Protein AF-A0A4U3AIU0-F1 (afdb_monomer_lite)

Foldseek 3Di:
DAQEDEEEAAAPDFDDPPDDDPCVVVCVVPVPVVDPDVLLVSLVVVLCVLQVVLVVCCVVPVRYFYEYAHELWADDCVRPVLTFVAQDPDHSCPGRSHNVLCCQVVVSGQEYEHAQADDAPPRHRHSVRSVVSVCVSNPPTNYHYDYHYDPD

Radius of gyration: 16.07 Å; chains: 1; bounding box: 43×38×41 Å

pLDDT: mean 96.98, std 2.8, range [85.5, 98.88]

Structure (mmCIF, N/CA/C/O backbone):
data_AF-A0A4U3AIU0-F1
#
_entry.id   AF-A0A4U3AIU0-F1
#
loop_
_atom_site.group_PDB
_atom_site.id
_atom_site.type_symbol
_atom_site.label_atom_id
_atom_site.label_alt_id
_atom_site.label_comp_id
_atom_site.label_asym_id
_atom_site.label_entity_id
_atom_site.label_seq_id
_atom_site.pdbx_PDB_ins_code
_atom_site.Cartn_x
_atom_site.Cartn_y
_atom_site.Cartn_z
_atom_site.occupancy
_atom_site.B_iso_or_equiv
_atom_site.auth_seq_id
_atom_site.auth_comp_id
_atom_site.auth_asym_id
_atom_site.auth_atom_id
_atom_site.pdbx_PDB_model_num
ATOM 1 N N . ASP A 1 1 ? -28.883 3.166 2.905 1.00 88.94 1 ASP A N 1
ATOM 2 C CA . ASP A 1 1 ? -27.781 2.612 3.709 1.00 88.94 1 ASP A CA 1
ATOM 3 C C . ASP A 1 1 ? -26.604 2.343 2.782 1.00 88.94 1 ASP A C 1
ATOM 5 O O . ASP A 1 1 ? -26.834 2.350 1.576 1.00 88.94 1 ASP A O 1
ATOM 9 N N . ILE A 1 2 ? -25.392 2.167 3.305 1.00 97.00 2 ILE A N 1
ATOM 10 C CA . ILE A 1 2 ? -24.231 1.752 2.503 1.00 97.00 2 ILE A CA 1
ATOM 11 C C . ILE A 1 2 ? -23.820 0.330 2.878 1.00 97.00 2 ILE A C 1
ATOM 13 O O . ILE A 1 2 ? -23.896 -0.045 4.045 1.00 97.00 2 ILE A O 1
ATOM 17 N N . ASP A 1 3 ? -23.345 -0.432 1.898 1.00 97.81 3 ASP A N 1
ATOM 18 C CA . ASP A 1 3 ? -22.836 -1.793 2.111 1.00 97.81 3 ASP A CA 1
ATOM 19 C C . ASP A 1 3 ? -21.312 -1.814 2.304 1.00 97.81 3 ASP A C 1
ATOM 21 O O . ASP A 1 3 ? -20.754 -2.725 2.923 1.00 97.81 3 ASP A O 1
ATOM 25 N N . ALA A 1 4 ? -20.623 -0.801 1.771 1.00 98.25 4 ALA A N 1
ATOM 26 C CA . ALA A 1 4 ? -19.179 -0.669 1.860 1.00 98.25 4 ALA A CA 1
ATOM 27 C C . ALA A 1 4 ? -18.716 0.790 1.767 1.00 98.25 4 ALA A C 1
ATOM 29 O O . ALA A 1 4 ? -19.346 1.615 1.104 1.00 98.25 4 ALA A O 1
ATOM 30 N N . LEU A 1 5 ? -17.571 1.071 2.384 1.00 98.50 5 LEU A N 1
ATOM 31 C CA . LEU A 1 5 ? -16.742 2.241 2.129 1.00 98.50 5 LEU A CA 1
ATOM 32 C C . LEU A 1 5 ? -15.585 1.839 1.203 1.00 98.50 5 LEU A C 1
ATOM 34 O O . LEU A 1 5 ? -15.013 0.751 1.334 1.00 98.50 5 LEU A O 1
ATOM 38 N N . HIS A 1 6 ? -15.259 2.716 0.257 1.00 98.75 6 HIS A N 1
ATOM 39 C CA . HIS A 1 6 ? -14.206 2.515 -0.732 1.00 98.75 6 HIS A CA 1
ATOM 40 C C . HIS A 1 6 ? -13.250 3.708 -0.745 1.00 98.75 6 HIS A C 1
ATOM 42 O O . HIS A 1 6 ? -13.706 4.852 -0.719 1.00 98.75 6 HIS A O 1
ATOM 48 N N . MET A 1 7 ? -11.949 3.440 -0.816 1.00 98.44 7 MET A N 1
ATOM 49 C CA . MET A 1 7 ? -10.917 4.437 -1.116 1.00 98.44 7 MET A CA 1
ATOM 50 C C . MET A 1 7 ? -10.119 4.005 -2.342 1.00 98.44 7 MET A C 1
ATOM 52 O O . MET A 1 7 ? -9.898 2.814 -2.538 1.00 98.44 7 MET A O 1
ATOM 56 N N . ASP A 1 8 ? -9.682 4.972 -3.138 1.00 97.00 8 ASP A N 1
ATOM 57 C CA . ASP A 1 8 ? -8.863 4.721 -4.326 1.00 97.00 8 ASP A CA 1
ATOM 58 C C . ASP A 1 8 ? -7.354 4.793 -3.996 1.00 97.00 8 ASP A C 1
ATOM 60 O O . ASP A 1 8 ? -6.960 4.639 -2.836 1.00 97.00 8 ASP A O 1
ATOM 64 N N . ASP A 1 9 ? -6.500 5.034 -4.990 1.00 94.38 9 ASP A N 1
ATOM 65 C CA . ASP A 1 9 ? -5.039 4.916 -4.901 1.00 94.38 9 ASP A CA 1
ATOM 66 C C . ASP A 1 9 ? -4.303 6.158 -4.361 1.00 94.38 9 ASP A C 1
ATOM 68 O O . ASP A 1 9 ? -3.074 6.156 -4.246 1.00 94.38 9 ASP A O 1
ATOM 72 N N . TYR A 1 10 ? -5.020 7.221 -3.995 1.00 95.12 10 TYR A N 1
ATOM 73 C CA . TYR A 1 10 ? -4.411 8.472 -3.538 1.00 95.12 10 TYR A CA 1
ATOM 74 C C . TYR A 1 10 ? -4.074 8.457 -2.041 1.00 95.12 10 TYR A C 1
ATOM 76 O O . TYR A 1 10 ? -4.955 8.550 -1.186 1.00 95.12 10 TYR A O 1
ATOM 84 N N . PHE A 1 11 ? -2.773 8.430 -1.737 1.00 96.25 11 PHE A N 1
ATOM 85 C CA . PHE A 1 11 ? -2.223 8.557 -0.383 1.00 96.25 11 PHE A CA 1
ATOM 86 C C . PHE A 1 11 ? -1.321 9.792 -0.300 1.00 96.25 11 PHE A C 1
ATOM 88 O O . PHE A 1 11 ? -1.813 10.920 -0.261 1.00 96.25 11 PHE A O 1
ATOM 95 N N . TYR A 1 12 ? -0.000 9.612 -0.333 1.00 95.62 12 TYR A N 1
ATOM 96 C CA . TYR A 1 12 ? 0.908 10.725 -0.592 1.00 95.62 12 TYR A CA 1
ATOM 97 C C . TYR A 1 12 ? 0.921 11.081 -2.087 1.00 95.62 12 TYR A C 1
ATOM 99 O O . TYR A 1 12 ? 0.661 10.214 -2.924 1.00 95.62 12 TYR A O 1
ATOM 107 N N . PRO A 1 13 ? 1.236 12.339 -2.450 1.00 91.19 13 PRO A N 1
ATOM 108 C CA . PRO A 1 13 ? 1.331 12.743 -3.848 1.00 91.19 13 PRO A CA 1
ATOM 109 C C . PRO A 1 13 ? 2.378 11.938 -4.622 1.00 91.19 13 PRO A C 1
ATOM 111 O O . PRO A 1 13 ? 3.416 11.564 -4.072 1.00 91.19 13 PRO A O 1
ATOM 114 N N . TYR A 1 14 ? 2.143 11.748 -5.923 1.00 87.19 14 TYR A N 1
ATOM 115 C CA . TYR A 1 14 ? 3.146 11.184 -6.823 1.00 87.19 14 TYR A CA 1
ATOM 116 C C . TYR A 1 14 ? 4.450 11.986 -6.739 1.00 87.19 14 TYR A C 1
ATOM 118 O O . TYR A 1 14 ? 4.439 13.220 -6.746 1.00 87.19 14 TYR A O 1
ATOM 126 N N . LYS A 1 15 ? 5.583 11.282 -6.659 1.00 85.50 15 LYS A N 1
ATOM 127 C CA . LYS A 1 15 ? 6.896 11.921 -6.549 1.00 85.50 15 LYS A CA 1
ATOM 128 C C . LYS A 1 15 ? 7.184 12.736 -7.811 1.00 85.50 15 LYS A C 1
ATOM 130 O O . LYS A 1 15 ? 7.207 12.200 -8.917 1.00 85.50 15 LYS A O 1
ATOM 135 N N . VAL A 1 16 ? 7.466 14.023 -7.630 1.00 86.94 16 VAL A N 1
ATOM 136 C CA . VAL A 1 16 ? 7.991 14.900 -8.681 1.00 86.94 16 VAL A CA 1
ATOM 137 C C . VAL A 1 16 ? 9.507 14.968 -8.524 1.00 86.94 16 VAL A C 1
ATOM 139 O O . VAL A 1 16 ? 10.024 15.172 -7.426 1.00 86.94 16 VAL A O 1
ATOM 142 N N . ALA A 1 17 ? 10.244 14.749 -9.614 1.00 85.56 17 ALA A N 1
ATOM 143 C CA . ALA A 1 17 ? 11.702 14.716 -9.571 1.00 85.56 17 ALA A CA 1
ATOM 144 C C . ALA A 1 17 ? 12.272 16.046 -9.046 1.00 85.56 17 ALA A C 1
ATOM 146 O O . ALA A 1 17 ? 12.018 17.105 -9.612 1.00 85.56 17 ALA A O 1
ATOM 147 N N . GLY A 1 18 ? 13.068 15.972 -7.976 1.00 87.06 18 GLY A N 1
ATOM 148 C CA . GLY A 1 18 ? 13.671 17.143 -7.331 1.00 87.06 18 GLY A CA 1
ATOM 149 C C . GLY A 1 18 ? 12.789 17.827 -6.284 1.00 87.06 18 GLY A C 1
ATOM 150 O O . GLY A 1 18 ? 13.274 18.727 -5.602 1.00 87.06 18 GLY A O 1
ATOM 151 N N . GLU A 1 19 ? 11.544 17.382 -6.099 1.00 90.06 19 GLU A N 1
ATOM 152 C CA . GLU A 1 19 ? 10.644 17.908 -5.075 1.00 90.06 19 GLU A CA 1
ATOM 153 C C . GLU A 1 19 ? 10.499 16.925 -3.912 1.00 90.06 19 GLU A C 1
ATOM 155 O O . GLU A 1 19 ? 10.360 15.713 -4.089 1.00 90.06 19 GLU A O 1
ATOM 160 N N . GLN A 1 20 ? 10.528 17.459 -2.693 1.00 89.12 20 GLN A N 1
ATOM 161 C CA . GLN A 1 20 ? 10.243 16.702 -1.481 1.00 89.12 20 GLN A CA 1
ATOM 162 C C . GLN A 1 20 ? 8.876 17.107 -0.945 1.00 89.12 20 GLN A C 1
ATOM 164 O O . GLN A 1 20 ? 8.540 18.292 -0.914 1.00 89.12 20 GLN A O 1
ATOM 169 N N . PHE A 1 21 ? 8.106 16.129 -0.470 1.00 93.75 21 PHE A N 1
ATOM 170 C CA . PHE A 1 21 ? 6.880 16.429 0.256 1.00 93.75 21 PHE A CA 1
ATOM 171 C C . PHE A 1 21 ? 7.230 17.184 1.557 1.00 93.75 21 PHE A C 1
ATOM 173 O O . PHE A 1 21 ? 8.095 16.716 2.304 1.00 93.75 21 PHE A O 1
ATOM 180 N N . PRO A 1 22 ? 6.625 18.358 1.828 1.00 95.38 22 PRO A N 1
ATOM 181 C CA . PRO A 1 22 ? 7.106 19.293 2.847 1.00 95.38 22 PRO A CA 1
ATOM 182 C C . PRO A 1 22 ? 6.623 18.937 4.267 1.00 95.38 22 PRO A C 1
ATOM 184 O O . PRO A 1 22 ? 6.034 19.763 4.962 1.00 95.38 22 PRO A O 1
ATOM 187 N N . ASP A 1 23 ? 6.875 17.710 4.721 1.00 96.94 23 ASP A N 1
ATOM 188 C CA . ASP A 1 23 ? 6.439 17.186 6.026 1.00 96.94 23 ASP A CA 1
ATOM 189 C C . ASP A 1 23 ? 7.580 16.972 7.032 1.00 96.94 23 ASP A C 1
ATOM 191 O O . ASP A 1 23 ? 7.338 16.446 8.115 1.00 96.94 23 ASP A O 1
ATOM 195 N N . GLN A 1 24 ? 8.798 17.435 6.738 1.00 96.62 24 GLN A N 1
ATOM 196 C CA . GLN A 1 24 ? 9.959 17.271 7.623 1.00 96.62 24 GLN A CA 1
ATOM 197 C C . GLN A 1 24 ? 9.698 17.792 9.047 1.00 96.62 24 GLN A C 1
ATOM 199 O O . GLN A 1 24 ? 10.003 17.120 10.028 1.00 96.62 24 GLN A O 1
ATOM 204 N N . LYS A 1 25 ? 9.066 18.966 9.178 1.00 97.31 25 LYS A N 1
ATOM 205 C CA . LYS A 1 25 ? 8.712 19.529 10.491 1.00 97.31 25 LYS A CA 1
ATOM 206 C C . LYS A 1 25 ? 7.676 18.669 11.222 1.00 97.31 25 LYS A C 1
ATOM 208 O O . LYS A 1 25 ? 7.744 18.520 12.441 1.00 97.31 25 LYS A O 1
ATOM 213 N N . THR A 1 26 ? 6.713 18.116 10.486 1.00 98.12 26 THR A N 1
ATOM 214 C CA . THR A 1 26 ? 5.697 17.202 11.024 1.00 98.12 26 THR A CA 1
ATOM 215 C C . THR A 1 26 ? 6.364 15.916 11.505 1.00 98.12 26 THR A C 1
ATOM 217 O O . THR A 1 26 ? 6.134 15.504 12.637 1.00 98.12 26 THR A O 1
ATOM 220 N N . TYR A 1 27 ? 7.270 15.348 10.708 1.00 98.06 27 TYR A N 1
ATOM 221 C CA . TYR A 1 27 ? 8.083 14.197 11.090 1.00 98.06 27 TYR A CA 1
ATOM 222 C C . TYR A 1 27 ? 8.868 14.464 12.380 1.00 98.06 27 TYR A C 1
ATOM 224 O O . TYR A 1 27 ? 8.725 13.719 13.341 1.00 98.06 27 TYR A O 1
ATOM 232 N N . GLU A 1 28 ? 9.617 15.563 12.470 1.00 96.69 28 GLU A N 1
ATOM 233 C CA . GLU A 1 28 ? 10.381 15.918 13.679 1.00 96.69 28 GLU A CA 1
ATOM 234 C C . GLU A 1 28 ? 9.496 16.100 14.919 1.00 96.69 28 GLU A C 1
ATOM 236 O O . GLU A 1 28 ? 9.898 15.743 16.025 1.00 96.69 28 GLU A O 1
ATOM 241 N N . THR A 1 29 ? 8.283 16.625 14.732 1.00 97.94 29 THR A N 1
ATOM 242 C CA . THR A 1 29 ? 7.337 16.877 15.826 1.00 97.94 29 THR A CA 1
ATOM 243 C C . THR A 1 29 ? 6.671 15.594 16.326 1.00 97.94 29 THR A C 1
ATOM 245 O O . THR A 1 29 ? 6.492 15.438 17.532 1.00 97.94 29 THR A O 1
ATOM 248 N N . TYR A 1 30 ? 6.281 14.685 15.425 1.00 97.88 30 TYR A N 1
ATOM 249 C CA . TYR A 1 30 ? 5.399 13.557 15.757 1.00 97.88 30 TYR A CA 1
ATOM 250 C C . TYR A 1 30 ? 6.078 12.182 15.724 1.00 97.88 30 TYR A C 1
ATOM 252 O O . TYR A 1 30 ? 5.547 11.240 16.309 1.00 97.88 30 TYR A O 1
ATOM 260 N N . ASN A 1 31 ? 7.255 12.039 15.105 1.00 96.81 31 ASN A N 1
ATOM 261 C CA . ASN A 1 31 ? 7.970 10.760 15.046 1.00 96.81 31 ASN A CA 1
ATOM 262 C C . ASN A 1 31 ? 8.403 10.265 16.437 1.00 96.81 31 ASN A C 1
ATOM 264 O O . ASN A 1 31 ? 8.467 9.062 16.668 1.00 96.81 31 ASN A O 1
ATOM 268 N N . ASN A 1 32 ? 8.710 11.173 17.375 1.00 93.44 32 ASN A N 1
ATOM 269 C CA . ASN A 1 32 ? 9.135 10.839 18.745 1.00 93.44 32 ASN A CA 1
ATOM 270 C C . ASN A 1 32 ? 10.285 9.804 18.820 1.00 93.44 32 ASN A C 1
ATOM 272 O O . ASN A 1 32 ? 10.403 9.062 19.792 1.00 93.44 32 ASN A O 1
ATOM 276 N N . GLY A 1 33 ? 11.123 9.726 17.779 1.00 93.81 33 GLY A N 1
ATOM 277 C CA . GLY A 1 33 ? 12.213 8.751 17.665 1.00 93.81 33 GLY A CA 1
ATOM 278 C C . GLY A 1 33 ? 11.784 7.312 17.344 1.00 93.81 33 GLY A C 1
ATOM 279 O O . GLY A 1 33 ? 12.626 6.420 17.411 1.00 93.81 33 GLY A O 1
ATOM 280 N N . ARG A 1 34 ? 10.511 7.064 17.000 1.00 96.94 34 ARG A N 1
ATOM 281 C CA . ARG A 1 34 ? 9.982 5.726 16.673 1.00 96.94 34 ARG A CA 1
ATOM 282 C C . ARG A 1 34 ? 10.567 5.172 15.373 1.00 96.94 34 ARG A C 1
ATOM 284 O O . ARG A 1 34 ? 10.858 3.982 15.300 1.00 96.94 34 ARG A O 1
ATOM 291 N N . PHE A 1 35 ? 10.757 6.029 14.375 1.00 97.69 35 PHE A N 1
ATOM 292 C CA . PHE A 1 35 ? 11.326 5.677 13.078 1.00 97.69 35 PHE A CA 1
ATOM 293 C C . PHE A 1 35 ? 12.660 6.384 12.857 1.00 97.69 35 PHE A C 1
ATOM 295 O O . PHE A 1 35 ? 12.853 7.536 13.249 1.00 97.69 35 PHE A O 1
ATOM 302 N N . THR A 1 36 ? 13.592 5.685 12.213 1.00 95.38 36 THR A N 1
ATOM 303 C CA . THR A 1 36 ? 14.896 6.233 11.813 1.00 95.38 36 THR A CA 1
ATOM 304 C C . THR A 1 36 ? 14.852 6.891 10.434 1.00 95.38 36 THR A C 1
ATOM 306 O O . THR A 1 36 ? 15.740 7.674 10.103 1.00 95.38 36 THR A O 1
ATOM 309 N N . ASN A 1 37 ? 13.815 6.600 9.644 1.00 95.19 37 ASN A N 1
ATOM 310 C CA . ASN A 1 37 ? 13.598 7.104 8.296 1.00 95.19 37 ASN A CA 1
ATOM 311 C C . ASN A 1 37 ? 12.182 7.687 8.167 1.00 95.19 37 ASN A C 1
ATOM 313 O O . ASN A 1 37 ? 11.203 7.067 8.586 1.00 95.19 37 ASN A O 1
ATOM 317 N N . ILE A 1 38 ? 12.074 8.856 7.529 1.00 97.12 38 ILE A N 1
ATOM 318 C CA . ILE A 1 38 ? 10.795 9.525 7.280 1.00 97.12 38 ILE A CA 1
ATOM 319 C C . ILE A 1 38 ? 9.862 8.683 6.406 1.00 97.12 38 ILE A C 1
ATOM 321 O O . ILE A 1 38 ? 8.654 8.734 6.591 1.00 97.12 38 ILE A O 1
ATOM 325 N N . GLU A 1 39 ? 10.387 7.867 5.491 1.00 97.12 39 GLU A N 1
ATOM 326 C CA . GLU A 1 39 ? 9.542 7.038 4.624 1.00 97.12 39 GLU A CA 1
ATOM 327 C C . GLU A 1 39 ? 8.800 5.934 5.389 1.00 97.12 39 GLU A C 1
ATOM 329 O O . GLU A 1 39 ? 7.649 5.642 5.067 1.00 97.12 39 GLU A O 1
ATOM 334 N N . ASP A 1 40 ? 9.424 5.352 6.419 1.00 98.25 40 ASP A N 1
ATOM 335 C CA . ASP A 1 40 ? 8.758 4.380 7.296 1.00 98.25 40 ASP A CA 1
ATOM 336 C C . ASP A 1 40 ? 7.685 5.061 8.143 1.00 98.25 40 ASP A C 1
ATOM 338 O O . ASP A 1 40 ? 6.584 4.537 8.284 1.00 98.25 40 ASP A O 1
ATOM 342 N N . TRP A 1 41 ? 7.970 6.271 8.631 1.00 98.50 41 TRP A N 1
ATOM 343 C CA . TRP A 1 41 ? 6.985 7.083 9.340 1.00 98.50 41 TRP A CA 1
ATOM 344 C C . TRP A 1 41 ? 5.788 7.453 8.452 1.00 98.50 41 TRP A C 1
ATOM 346 O O . TRP A 1 41 ? 4.646 7.361 8.889 1.00 98.50 41 TRP A O 1
ATOM 356 N N . ARG A 1 42 ? 6.020 7.806 7.180 1.00 98.38 42 ARG A N 1
ATOM 357 C CA . ARG A 1 42 ? 4.940 8.071 6.216 1.00 98.38 42 ARG A CA 1
ATOM 358 C C . ARG A 1 42 ? 4.069 6.833 5.989 1.00 98.38 42 ARG A C 1
ATOM 360 O O . ARG A 1 42 ? 2.848 6.962 5.987 1.00 98.38 42 ARG A O 1
ATOM 367 N N . ARG A 1 43 ? 4.673 5.645 5.844 1.00 98.62 43 ARG A N 1
ATOM 368 C CA . ARG A 1 43 ? 3.926 4.376 5.739 1.00 98.62 43 ARG A CA 1
ATOM 369 C C . ARG A 1 43 ? 3.104 4.098 6.993 1.00 98.62 43 ARG A C 1
ATOM 371 O O . ARG A 1 43 ? 1.934 3.751 6.877 1.00 98.62 43 ARG A O 1
ATOM 378 N N . ASP A 1 44 ? 3.680 4.303 8.176 1.00 98.50 44 ASP A N 1
ATOM 379 C CA . ASP A 1 44 ? 2.969 4.117 9.445 1.00 98.50 44 ASP A CA 1
ATOM 380 C C . ASP A 1 44 ? 1.775 5.070 9.570 1.00 98.50 44 ASP A C 1
ATOM 382 O O . ASP A 1 44 ? 0.690 4.614 9.907 1.00 98.50 44 ASP A O 1
ATOM 386 N N . ASN A 1 45 ? 1.911 6.343 9.182 1.00 98.56 45 ASN A N 1
ATOM 387 C CA . ASN A 1 45 ? 0.786 7.285 9.166 1.00 98.56 45 ASN A CA 1
ATOM 388 C C . ASN A 1 45 ? -0.373 6.794 8.278 1.00 98.56 45 ASN A C 1
ATOM 390 O O . ASN A 1 45 ? -1.540 6.890 8.661 1.00 98.56 45 ASN A O 1
ATOM 394 N N . VAL A 1 46 ? -0.068 6.266 7.084 1.00 98.69 46 VAL A N 1
ATOM 395 C CA . VAL A 1 46 ? -1.095 5.702 6.192 1.00 98.69 46 VAL A CA 1
ATOM 396 C C . VAL A 1 46 ? -1.709 4.444 6.809 1.00 98.69 46 VAL A C 1
ATOM 398 O O . VAL A 1 46 ? -2.929 4.289 6.803 1.00 98.69 46 VAL A O 1
ATOM 401 N N . ASN A 1 47 ? -0.892 3.560 7.381 1.00 98.75 47 ASN A N 1
ATOM 402 C CA . ASN A 1 47 ? -1.364 2.343 8.038 1.00 98.75 47 ASN A CA 1
ATOM 403 C C . ASN A 1 47 ? -2.271 2.656 9.237 1.00 98.75 47 ASN A C 1
ATOM 405 O O . ASN A 1 47 ? -3.287 1.984 9.419 1.00 98.75 47 ASN A O 1
ATOM 409 N N . GLU A 1 48 ? -1.940 3.680 10.027 1.00 98.62 48 GLU A N 1
ATOM 410 C CA . GLU A 1 48 ? -2.765 4.173 11.131 1.00 98.62 48 GLU A CA 1
ATOM 411 C C . GLU A 1 48 ? -4.114 4.688 10.621 1.00 98.62 48 GLU A C 1
ATOM 413 O O . GLU A 1 48 ? -5.146 4.244 11.123 1.00 98.62 48 GLU A O 1
ATOM 418 N N . LEU A 1 49 ? -4.132 5.509 9.564 1.00 98.69 49 LEU A N 1
ATOM 419 C CA . LEU A 1 49 ? -5.376 5.967 8.934 1.00 98.69 49 LEU A CA 1
ATOM 420 C C . LEU A 1 49 ? -6.262 4.792 8.491 1.00 98.69 49 LEU A C 1
ATOM 422 O O . LEU A 1 49 ? -7.446 4.752 8.822 1.00 98.69 49 LEU A O 1
ATOM 426 N N . VAL A 1 50 ? -5.702 3.832 7.750 1.00 98.81 50 VAL A N 1
ATOM 427 C CA . VAL A 1 50 ? -6.448 2.677 7.220 1.00 98.81 50 VAL A CA 1
ATOM 428 C C . VAL A 1 50 ? -7.001 1.816 8.362 1.00 98.81 50 VAL A C 1
ATOM 430 O O . VAL A 1 50 ? -8.182 1.460 8.360 1.00 98.81 50 VAL A O 1
ATOM 433 N N . ARG A 1 51 ? -6.181 1.521 9.378 1.00 98.75 51 ARG A N 1
ATOM 434 C CA . ARG A 1 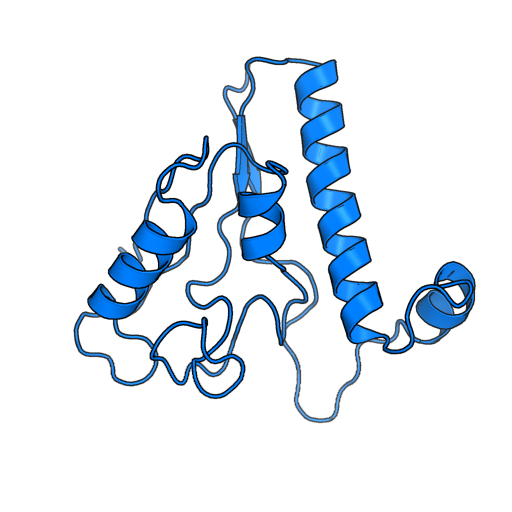51 ? -6.593 0.763 10.570 1.00 98.75 51 ARG A CA 1
ATOM 435 C C . ARG A 1 51 ? -7.716 1.467 11.327 1.00 98.75 51 ARG A C 1
ATOM 437 O O . ARG A 1 51 ? -8.693 0.821 11.720 1.00 98.75 51 ARG A O 1
ATOM 444 N N . ASP A 1 52 ? -7.569 2.765 11.562 1.00 98.81 52 ASP A N 1
ATOM 445 C CA . ASP A 1 52 ? -8.497 3.538 12.382 1.00 98.81 52 ASP A CA 1
ATOM 446 C C . ASP A 1 52 ? -9.831 3.736 11.653 1.00 98.81 52 ASP A C 1
ATOM 448 O O . ASP A 1 52 ? -10.886 3.604 12.276 1.00 98.81 52 ASP A O 1
ATOM 452 N N . LEU A 1 53 ? -9.807 3.923 10.326 1.00 98.62 53 LEU A N 1
ATOM 453 C CA . LEU A 1 53 ? -11.014 3.927 9.496 1.00 98.62 53 LEU A CA 1
ATOM 454 C C . LEU A 1 53 ? -11.762 2.599 9.580 1.00 98.62 53 LEU A C 1
ATOM 456 O O . LEU A 1 53 ? -12.960 2.604 9.861 1.00 98.62 53 LEU A O 1
ATOM 460 N N . ASN A 1 54 ? -11.079 1.464 9.394 1.00 98.62 54 ASN A N 1
ATOM 461 C CA . ASN A 1 54 ? -11.733 0.161 9.523 1.00 98.62 54 ASN A CA 1
ATOM 462 C C . ASN A 1 54 ? -12.338 -0.010 10.919 1.00 98.62 54 ASN A C 1
ATOM 464 O O . ASN A 1 54 ? -13.502 -0.370 11.065 1.00 98.62 54 ASN A O 1
ATOM 468 N N . THR A 1 55 ? -11.570 0.325 11.957 1.00 98.75 55 THR A N 1
ATOM 469 C CA . THR A 1 55 ? -12.018 0.228 13.349 1.00 98.75 55 THR A CA 1
ATOM 470 C C . THR A 1 55 ? -13.286 1.049 13.587 1.00 98.75 55 THR A C 1
ATOM 472 O O . THR A 1 55 ? -14.260 0.520 14.124 1.00 98.75 55 THR A O 1
ATOM 475 N N . ALA A 1 56 ? -13.310 2.307 13.141 1.00 98.75 56 ALA A N 1
ATOM 476 C CA . ALA A 1 56 ? -14.472 3.181 13.268 1.00 98.75 56 ALA A CA 1
ATOM 477 C C . ALA A 1 56 ? -15.688 2.646 12.492 1.00 98.75 56 ALA A C 1
ATOM 479 O O . ALA A 1 56 ? -16.796 2.611 13.029 1.00 98.75 56 ALA A O 1
ATOM 480 N N . ILE A 1 57 ? -15.487 2.154 11.263 1.00 98.62 57 ILE A N 1
ATOM 481 C CA . ILE A 1 57 ? -16.549 1.540 10.452 1.00 98.62 57 ILE A CA 1
ATOM 482 C C . ILE A 1 57 ? -17.150 0.340 11.184 1.00 98.62 57 ILE A C 1
ATOM 484 O O . ILE A 1 57 ? -18.370 0.244 11.295 1.00 98.62 57 ILE A O 1
ATOM 488 N N . LYS A 1 58 ? -16.319 -0.560 11.724 1.00 98.44 58 LYS A N 1
ATOM 489 C CA . LYS A 1 58 ? -16.808 -1.760 12.415 1.00 98.44 58 LYS A CA 1
ATOM 490 C C . LYS A 1 58 ? -17.504 -1.453 13.737 1.00 98.44 58 LYS A C 1
ATOM 492 O O . LYS A 1 58 ? -18.404 -2.203 14.114 1.00 98.44 58 LYS A O 1
ATOM 497 N N . GLN A 1 59 ? -17.107 -0.380 14.421 1.00 98.56 59 GLN A N 1
ATOM 498 C CA . GLN A 1 59 ? -17.771 0.100 15.636 1.00 98.56 59 GLN A CA 1
ATOM 499 C C . GLN A 1 59 ? -19.166 0.662 15.347 1.00 98.56 59 GLN A C 1
ATOM 501 O O . GLN A 1 59 ? -20.092 0.388 16.104 1.00 98.56 59 GLN A O 1
ATOM 506 N N . GLU A 1 60 ? -19.321 1.403 14.250 1.00 98.44 60 GLU A N 1
ATOM 507 C CA . GLU A 1 60 ? -20.606 1.983 13.852 1.00 98.44 60 GLU A CA 1
ATOM 508 C C . GLU A 1 60 ? -21.526 0.925 13.218 1.00 98.44 60 GLU A C 1
ATOM 510 O O . GLU A 1 60 ? -22.683 0.763 13.607 1.00 98.44 60 GLU A O 1
ATOM 515 N N . LYS A 1 61 ? -21.007 0.170 12.241 1.00 98.25 61 LYS A N 1
ATOM 516 C CA . LYS A 1 61 ? -21.728 -0.866 11.489 1.00 98.25 61 LYS A CA 1
ATOM 517 C C . LYS A 1 61 ? -20.790 -2.007 11.091 1.00 98.25 61 LYS A C 1
ATOM 519 O O . LYS A 1 61 ? -20.201 -2.007 10.013 1.00 98.25 61 LYS A O 1
ATOM 524 N N . SER A 1 62 ? -20.723 -3.044 11.924 1.00 97.69 62 SER A N 1
ATOM 525 C CA . SER A 1 62 ? -19.834 -4.205 11.733 1.00 97.69 62 SER A CA 1
ATOM 526 C C . SER A 1 62 ? -19.991 -4.947 10.398 1.00 97.69 62 SER A C 1
AT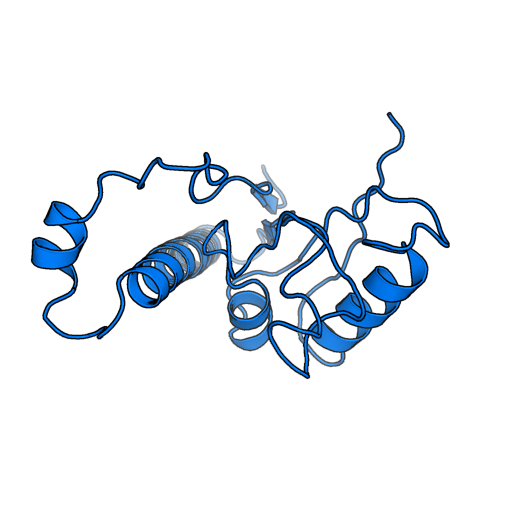OM 528 O O . SER A 1 62 ? -19.040 -5.582 9.939 1.00 97.69 62 SER A O 1
ATOM 530 N N . TYR A 1 63 ? -21.162 -4.859 9.758 1.00 97.62 63 TYR A N 1
ATOM 531 C CA . TYR A 1 63 ? -21.430 -5.472 8.455 1.00 97.62 63 TYR A CA 1
ATOM 532 C C . TYR A 1 63 ? -20.936 -4.644 7.259 1.00 97.62 63 TYR A C 1
ATOM 534 O O . TYR A 1 63 ? -20.817 -5.196 6.166 1.00 97.62 63 TYR A O 1
ATOM 542 N N . VAL A 1 64 ? -20.647 -3.349 7.437 1.00 98.69 64 VAL A N 1
ATOM 543 C CA . VAL A 1 64 ? -20.135 -2.493 6.359 1.00 98.69 64 VAL A CA 1
ATOM 544 C C . VAL A 1 64 ? -18.696 -2.893 6.066 1.00 98.69 64 VAL A C 1
ATOM 546 O O . VAL A 1 64 ? -17.864 -2.980 6.973 1.00 98.69 64 VAL A O 1
ATOM 549 N N . LYS A 1 65 ? -18.396 -3.166 4.795 1.00 98.62 65 LYS A N 1
ATOM 550 C CA . LYS A 1 65 ? -17.037 -3.507 4.361 1.00 98.62 65 LYS A CA 1
ATOM 551 C C . LYS A 1 65 ? -16.202 -2.253 4.140 1.00 98.62 65 LYS A C 1
ATOM 553 O O . LYS A 1 65 ? -16.712 -1.243 3.674 1.00 98.62 65 LYS A O 1
ATOM 558 N N . PHE A 1 66 ? -14.908 -2.339 4.383 1.00 98.81 66 PHE A N 1
ATOM 559 C CA . PHE A 1 66 ? -13.936 -1.339 3.985 1.00 98.81 66 PHE A CA 1
ATOM 560 C C . PHE A 1 66 ? -12.956 -1.946 2.991 1.00 98.81 66 PHE A C 1
ATOM 562 O O . PHE A 1 66 ? -12.457 -3.050 3.196 1.00 98.81 66 PHE A O 1
ATOM 569 N N . GLY A 1 67 ? -12.664 -1.242 1.909 1.00 98.75 67 GLY A N 1
ATOM 570 C CA . GLY A 1 67 ? -11.625 -1.689 1.003 1.00 98.75 67 GLY A CA 1
ATOM 571 C C . GLY A 1 67 ? -11.062 -0.579 0.156 1.00 98.75 67 GLY A C 1
ATOM 572 O O . GLY A 1 67 ? -11.574 0.541 0.129 1.00 98.75 67 GLY A O 1
ATOM 573 N N . ILE A 1 68 ? -9.950 -0.918 -0.479 1.00 98.88 68 ILE A N 1
ATOM 574 C CA . ILE A 1 68 ? -9.071 0.050 -1.117 1.00 98.88 68 ILE A CA 1
ATOM 575 C C . ILE A 1 68 ? -8.704 -0.435 -2.519 1.00 98.88 68 ILE A C 1
ATOM 577 O O . ILE A 1 68 ? -8.431 -1.625 -2.714 1.00 98.88 68 ILE A O 1
ATOM 581 N N . SER A 1 69 ? -8.679 0.472 -3.494 1.00 98.62 69 SER A N 1
ATOM 582 C CA . SER A 1 69 ? -8.120 0.260 -4.831 1.00 98.62 69 SER A CA 1
ATOM 583 C C . SER A 1 69 ? -6.738 0.895 -4.922 1.00 98.62 69 SER A C 1
ATOM 585 O O . SER A 1 69 ? -6.622 2.062 -5.256 1.00 98.62 69 SER A O 1
ATOM 587 N N . PRO A 1 70 ? -5.661 0.178 -4.563 1.00 98.12 70 PRO A N 1
ATOM 588 C CA . PRO A 1 70 ? -4.318 0.720 -4.700 1.00 98.12 70 PRO A CA 1
ATOM 589 C C . PRO A 1 70 ? -3.817 0.576 -6.140 1.00 98.12 70 PRO A C 1
ATOM 591 O O . PRO A 1 70 ? -4.363 -0.197 -6.933 1.00 98.12 70 PRO A O 1
ATOM 594 N N . PHE A 1 71 ? -2.680 1.201 -6.444 1.00 96.88 71 PHE A N 1
ATOM 595 C CA . PHE A 1 71 ? -1.973 0.969 -7.700 1.00 96.88 71 PHE A CA 1
ATOM 596 C C . PHE A 1 71 ? -1.658 -0.524 -7.902 1.00 96.88 71 PHE A C 1
ATOM 598 O O . PHE A 1 71 ? -1.493 -1.280 -6.940 1.00 96.88 71 PHE A O 1
ATOM 605 N N . GLY A 1 72 ? -1.536 -0.975 -9.151 1.00 97.25 72 GLY A N 1
ATOM 606 C CA . GLY A 1 72 ? -1.372 -2.403 -9.438 1.00 97.25 72 GLY A CA 1
ATOM 607 C C . GLY A 1 72 ? -0.059 -3.025 -8.946 1.00 97.25 72 GLY A C 1
ATOM 608 O O . GLY A 1 72 ? 0.007 -4.244 -8.826 1.00 97.25 72 GLY A O 1
ATOM 609 N N . VAL A 1 73 ? 0.970 -2.231 -8.630 1.00 98.50 73 VAL A N 1
ATOM 610 C CA . VAL A 1 73 ? 2.294 -2.719 -8.198 1.00 98.50 73 VAL A CA 1
ATOM 611 C C . VAL A 1 73 ? 2.574 -2.269 -6.763 1.00 98.50 73 VAL A C 1
ATOM 613 O O . VAL A 1 73 ? 2.638 -1.073 -6.483 1.00 98.50 73 VAL A O 1
ATOM 616 N N . TRP A 1 74 ? 2.774 -3.217 -5.840 1.00 98.56 74 TRP A N 1
ATOM 617 C CA . TRP A 1 74 ? 3.184 -2.912 -4.460 1.00 98.56 74 TRP A CA 1
ATOM 618 C C . TRP A 1 74 ? 4.657 -2.509 -4.367 1.00 98.56 74 TRP A C 1
ATOM 620 O O . TRP A 1 74 ? 4.950 -1.402 -3.918 1.00 98.56 74 TRP A O 1
ATOM 630 N N . ARG A 1 75 ? 5.550 -3.394 -4.826 1.00 98.62 75 ARG A N 1
ATOM 631 C CA . ARG A 1 75 ? 7.000 -3.206 -4.984 1.00 98.62 75 ARG A CA 1
ATOM 632 C C . ARG A 1 75 ? 7.473 -4.018 -6.187 1.00 98.62 75 ARG A C 1
ATOM 634 O O . ARG A 1 75 ? 6.930 -5.094 -6.446 1.00 98.62 75 ARG A O 1
ATOM 641 N N . ASN A 1 76 ? 8.496 -3.536 -6.887 1.00 98.62 76 ASN A N 1
ATOM 642 C CA . ASN A 1 76 ? 9.166 -4.326 -7.920 1.00 98.62 76 ASN A CA 1
ATOM 643 C C . ASN A 1 76 ? 10.093 -5.373 -7.291 1.00 98.62 76 ASN A C 1
ATOM 645 O O . ASN A 1 76 ? 10.645 -5.154 -6.214 1.00 98.62 76 ASN A O 1
ATOM 649 N N . ILE A 1 77 ? 10.351 -6.464 -8.014 1.00 98.44 77 ILE A N 1
ATOM 650 C CA . ILE A 1 77 ? 11.259 -7.537 -7.578 1.00 98.44 77 ILE A CA 1
ATOM 651 C C . ILE A 1 77 ? 12.690 -7.048 -7.298 1.00 98.44 77 ILE A C 1
ATOM 653 O O . ILE A 1 77 ? 13.396 -7.610 -6.466 1.00 98.44 77 ILE A O 1
ATOM 657 N N . ALA A 1 78 ? 13.123 -5.990 -7.992 1.00 98.19 78 ALA A N 1
ATOM 658 C CA . ALA A 1 78 ? 14.431 -5.376 -7.782 1.00 98.19 78 ALA A CA 1
ATOM 659 C C . ALA A 1 78 ? 14.513 -4.600 -6.455 1.00 98.19 78 ALA A C 1
ATOM 661 O O . ALA A 1 78 ? 15.596 -4.485 -5.885 1.00 98.19 78 ALA A O 1
ATOM 662 N N . ASP A 1 79 ? 13.374 -4.093 -5.972 1.00 97.81 79 ASP A N 1
ATOM 663 C CA . ASP A 1 79 ? 13.265 -3.320 -4.734 1.00 97.81 79 ASP A CA 1
ATOM 664 C C . ASP A 1 79 ? 13.005 -4.233 -3.520 1.00 97.81 79 ASP A C 1
ATOM 666 O O . ASP A 1 79 ? 13.375 -3.894 -2.396 1.00 97.81 79 ASP A O 1
ATOM 670 N N . ASP A 1 80 ? 12.344 -5.379 -3.717 1.00 98.38 80 ASP A N 1
ATOM 671 C CA . ASP A 1 80 ? 12.133 -6.425 -2.710 1.00 98.38 80 ASP A CA 1
ATOM 672 C C . ASP A 1 80 ? 11.984 -7.798 -3.394 1.00 98.38 80 ASP A C 1
ATOM 674 O O . ASP A 1 80 ? 11.146 -7.936 -4.287 1.00 98.38 80 ASP A O 1
ATOM 678 N N . PRO A 1 81 ? 12.732 -8.838 -2.968 1.00 98.19 81 PRO A N 1
ATOM 679 C CA . PRO A 1 81 ? 12.705 -10.169 -3.588 1.00 98.19 81 PRO A CA 1
ATOM 680 C C . PRO A 1 81 ? 11.350 -10.893 -3.496 1.00 98.19 81 PRO A C 1
ATOM 682 O O . PRO A 1 81 ? 11.160 -11.938 -4.114 1.00 98.19 81 PRO A O 1
ATOM 685 N N . THR A 1 82 ? 10.411 -10.371 -2.713 1.00 98.56 82 THR A N 1
ATOM 686 C CA . THR A 1 82 ? 9.033 -10.856 -2.588 1.00 98.56 82 THR A CA 1
ATOM 687 C C . THR A 1 82 ? 8.019 -9.959 -3.309 1.00 98.56 82 THR A C 1
ATOM 689 O O . THR A 1 82 ? 6.814 -10.217 -3.238 1.00 98.56 82 THR A O 1
ATOM 692 N N . GLY A 1 83 ? 8.483 -8.905 -3.986 1.00 98.56 83 GLY A N 1
ATOM 693 C CA . GLY A 1 83 ? 7.688 -8.055 -4.867 1.00 98.56 83 GLY A CA 1
ATOM 694 C C . GLY A 1 83 ? 7.279 -8.759 -6.163 1.00 98.56 83 GLY A C 1
ATOM 695 O O . GLY A 1 83 ? 7.640 -9.911 -6.422 1.00 98.56 83 GLY A O 1
ATOM 696 N N . SER A 1 84 ? 6.494 -8.073 -6.989 1.00 98.44 84 SER A N 1
ATOM 697 C CA . SER A 1 84 ? 6.077 -8.597 -8.291 1.00 98.44 84 SER A CA 1
ATOM 698 C C . SER A 1 84 ? 7.234 -8.557 -9.287 1.00 98.44 84 SER A C 1
ATOM 700 O O . SER A 1 84 ? 8.078 -7.662 -9.229 1.00 98.44 84 SER A O 1
ATOM 702 N N . ASN A 1 85 ? 7.273 -9.504 -10.232 1.00 98.31 85 ASN A N 1
ATOM 703 C CA . ASN A 1 85 ? 8.270 -9.524 -11.310 1.00 98.31 85 ASN A CA 1
ATOM 704 C C . ASN A 1 85 ? 7.984 -8.422 -12.349 1.00 98.31 85 ASN A C 1
ATOM 706 O O . ASN A 1 85 ? 7.531 -8.687 -13.459 1.00 98.31 85 ASN A O 1
ATOM 710 N N . THR A 1 86 ? 8.187 -7.177 -11.935 1.00 98.50 86 THR A N 1
ATOM 711 C CA . THR A 1 86 ? 7.838 -5.948 -12.646 1.00 98.50 86 THR A CA 1
ATOM 712 C C . THR A 1 86 ? 8.971 -4.935 -12.546 1.00 98.50 86 THR A C 1
ATOM 714 O O . THR A 1 86 ? 9.870 -5.053 -11.712 1.00 98.50 86 THR A O 1
ATOM 717 N N . THR A 1 87 ? 8.907 -3.913 -13.393 1.00 98.19 87 THR A N 1
ATOM 718 C CA . THR A 1 87 ? 9.802 -2.748 -13.383 1.00 98.19 87 THR A CA 1
ATOM 719 C C . THR A 1 87 ? 8.975 -1.469 -13.513 1.00 98.19 87 THR A C 1
ATOM 721 O O . THR A 1 87 ? 9.276 -0.592 -14.326 1.00 98.19 87 THR A O 1
ATOM 724 N N . ALA A 1 88 ? 7.858 -1.401 -12.789 1.00 96.19 88 ALA A N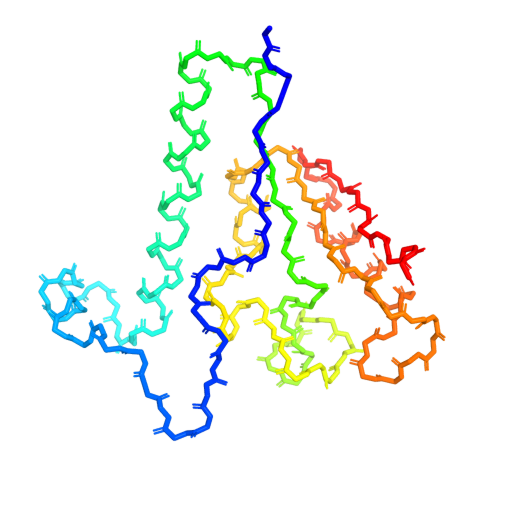 1
ATOM 725 C CA . ALA A 1 88 ? 6.948 -0.268 -12.845 1.00 96.19 88 ALA A CA 1
ATOM 726 C C . ALA A 1 88 ? 7.632 0.994 -12.307 1.00 96.19 88 ALA A C 1
ATOM 728 O O . ALA A 1 88 ? 8.447 0.912 -11.391 1.00 96.19 88 ALA A O 1
ATOM 729 N N . GLY A 1 89 ? 7.293 2.160 -12.863 1.00 92.62 89 GLY A N 1
ATOM 730 C CA . GLY A 1 89 ? 7.810 3.439 -12.365 1.00 92.62 89 GLY A CA 1
ATOM 731 C C . GLY A 1 89 ? 7.187 3.835 -11.024 1.00 92.62 89 GLY A C 1
ATOM 732 O O . GLY A 1 89 ? 7.901 4.201 -10.098 1.00 92.62 89 GLY A O 1
ATOM 733 N N . GLN A 1 90 ? 5.865 3.700 -10.916 1.00 92.12 90 GLN A N 1
ATOM 734 C CA . GLN A 1 90 ? 5.087 4.014 -9.719 1.00 92.12 90 GLN A CA 1
ATOM 735 C C . GLN A 1 90 ? 4.778 2.726 -8.940 1.00 92.12 90 GLN A C 1
ATOM 737 O O . GLN A 1 90 ? 4.347 1.735 -9.533 1.00 92.12 90 GLN A O 1
ATOM 742 N N . ARG A 1 91 ? 5.002 2.728 -7.623 1.00 96.06 91 ARG A N 1
ATOM 743 C CA . ARG A 1 91 ? 4.758 1.599 -6.713 1.00 96.06 91 ARG A CA 1
ATOM 744 C C . ARG A 1 91 ? 4.094 2.088 -5.428 1.00 96.06 91 ARG A C 1
ATOM 746 O O . ARG A 1 91 ? 4.427 3.161 -4.922 1.00 96.06 91 ARG A O 1
ATOM 753 N N . ASN A 1 92 ? 3.180 1.294 -4.872 1.00 96.94 92 ASN A N 1
ATOM 754 C CA . ASN A 1 92 ? 2.443 1.685 -3.667 1.00 96.94 92 ASN A CA 1
ATOM 755 C C . ASN A 1 92 ? 3.376 1.953 -2.481 1.00 96.94 92 ASN A C 1
ATOM 757 O O . ASN A 1 92 ? 3.299 3.009 -1.856 1.00 96.94 92 ASN A O 1
ATOM 761 N N . TYR A 1 93 ? 4.281 1.020 -2.181 1.00 98.19 93 TYR A N 1
ATOM 762 C CA . TYR A 1 93 ? 5.097 1.097 -0.971 1.00 98.19 93 TYR A CA 1
ATOM 763 C C . TYR A 1 93 ? 6.157 2.201 -1.050 1.00 98.19 93 TYR A C 1
ATOM 765 O O . TYR A 1 93 ? 6.409 2.908 -0.070 1.00 98.19 93 TYR A O 1
ATOM 773 N N . ASP A 1 94 ? 6.821 2.304 -2.203 1.00 95.88 94 ASP A N 1
ATOM 774 C CA . ASP A 1 94 ? 8.010 3.139 -2.378 1.00 95.88 94 ASP A CA 1
ATOM 775 C C . ASP A 1 94 ? 7.677 4.608 -2.622 1.00 95.88 94 ASP A C 1
ATOM 777 O O . ASP A 1 94 ? 8.413 5.495 -2.182 1.00 95.88 94 ASP A O 1
ATOM 781 N N . ASP A 1 95 ? 6.585 4.874 -3.336 1.00 94.19 95 ASP A N 1
ATOM 782 C CA . ASP A 1 95 ? 6.288 6.213 -3.833 1.00 94.19 95 ASP A CA 1
ATOM 783 C C . ASP A 1 95 ? 5.065 6.834 -3.158 1.00 94.19 95 ASP A C 1
ATOM 785 O O . ASP A 1 95 ? 5.075 8.032 -2.892 1.00 94.19 95 ASP A O 1
ATOM 789 N N . LEU A 1 96 ? 4.039 6.027 -2.863 1.00 95.88 96 LEU A N 1
ATOM 790 C CA . LEU A 1 96 ? 2.778 6.483 -2.258 1.00 95.88 96 LEU A CA 1
ATOM 791 C C . LEU A 1 96 ? 2.715 6.250 -0.748 1.00 95.88 96 LEU A C 1
ATOM 793 O O . LEU A 1 96 ? 1.766 6.689 -0.100 1.00 95.88 96 LEU A O 1
ATOM 797 N N . TYR A 1 97 ? 3.714 5.557 -0.195 1.00 97.94 97 TYR A N 1
ATOM 798 C CA . TYR A 1 97 ? 3.755 5.114 1.200 1.00 97.94 97 TYR A CA 1
ATOM 799 C C . TYR A 1 97 ? 2.527 4.274 1.595 1.00 97.94 97 TYR A C 1
ATOM 801 O O . TYR A 1 97 ? 2.116 4.239 2.750 1.00 97.94 97 TYR A O 1
ATOM 809 N N . ALA A 1 98 ? 1.961 3.565 0.619 1.00 98.38 98 ALA A N 1
ATOM 810 C CA . ALA A 1 98 ? 0.817 2.683 0.756 1.00 98.38 98 ALA A CA 1
ATOM 811 C C . ALA A 1 98 ? 1.284 1.230 0.919 1.00 98.38 98 ALA A C 1
ATOM 813 O O . ALA A 1 98 ? 1.537 0.523 -0.063 1.00 98.38 98 ALA A O 1
ATOM 814 N N . ASP A 1 99 ? 1.406 0.756 2.159 1.00 98.62 99 ASP A N 1
ATOM 815 C CA . ASP A 1 99 ? 1.814 -0.626 2.422 1.00 98.62 99 ASP A CA 1
ATOM 816 C C . ASP A 1 99 ? 0.630 -1.604 2.388 1.00 98.62 99 ASP A C 1
ATOM 818 O O . ASP A 1 99 ? 0.159 -2.134 3.394 1.00 98.62 99 ASP A O 1
ATOM 822 N N . THR A 1 100 ? 0.150 -1.860 1.174 1.00 98.62 100 THR A N 1
ATOM 823 C CA . THR A 1 100 ? -0.964 -2.784 0.902 1.00 98.62 100 THR A CA 1
ATOM 824 C C . THR A 1 100 ? -0.750 -4.187 1.465 1.00 98.62 100 THR A C 1
ATOM 826 O O . THR A 1 100 ? -1.713 -4.823 1.904 1.00 98.62 100 THR A O 1
ATOM 829 N N . ARG A 1 101 ? 0.499 -4.666 1.509 1.00 98.69 101 ARG A N 1
ATOM 830 C CA . ARG A 1 101 ? 0.835 -5.947 2.132 1.00 98.69 101 ARG A CA 1
ATOM 831 C C . ARG A 1 101 ? 0.563 -5.915 3.630 1.00 98.69 101 ARG A C 1
ATOM 833 O O . ARG A 1 101 ? -0.030 -6.863 4.146 1.00 98.69 101 ARG A O 1
ATOM 840 N N . GLU A 1 102 ? 0.946 -4.848 4.330 1.00 98.69 102 GLU A N 1
ATOM 841 C CA . GLU A 1 102 ? 0.619 -4.700 5.750 1.00 98.69 102 GLU A CA 1
ATOM 842 C C . GLU A 1 102 ? -0.899 -4.739 5.975 1.00 98.69 102 GLU A C 1
ATOM 844 O O . GLU A 1 102 ? -1.366 -5.464 6.857 1.00 98.69 102 GLU A O 1
ATOM 849 N N . TRP A 1 103 ? -1.678 -4.034 5.149 1.00 98.75 103 TRP A N 1
ATOM 850 C CA . TRP A 1 103 ? -3.139 -3.996 5.291 1.00 98.75 103 TRP A CA 1
ATOM 851 C C . TRP A 1 103 ? -3.770 -5.379 5.131 1.00 98.75 103 TRP A C 1
ATOM 853 O O . TRP A 1 103 ? -4.629 -5.758 5.929 1.00 98.75 103 TRP A O 1
ATOM 863 N N . ILE A 1 104 ? -3.307 -6.155 4.145 1.00 98.69 104 ILE A N 1
ATOM 864 C CA . ILE A 1 104 ? -3.738 -7.542 3.931 1.00 98.69 104 ILE A CA 1
ATOM 865 C C . ILE A 1 104 ? -3.329 -8.424 5.114 1.00 98.69 104 ILE A C 1
ATOM 867 O O . ILE A 1 104 ? -4.124 -9.225 5.606 1.00 98.69 104 ILE A O 1
ATOM 871 N N . GLN A 1 105 ? -2.083 -8.310 5.578 1.00 97.94 105 GLN A N 1
ATOM 872 C CA . GLN A 1 105 ? -1.554 -9.186 6.621 1.00 97.94 105 GLN A CA 1
ATOM 873 C C . GLN A 1 105 ? -2.190 -8.937 7.986 1.00 97.94 105 GLN A C 1
ATOM 875 O O . GLN A 1 105 ? -2.439 -9.905 8.707 1.00 97.94 105 GLN A O 1
ATOM 880 N N . LYS A 1 106 ? -2.444 -7.671 8.329 1.00 98.19 106 LYS A N 1
ATOM 881 C CA . LYS A 1 106 ? -3.012 -7.265 9.620 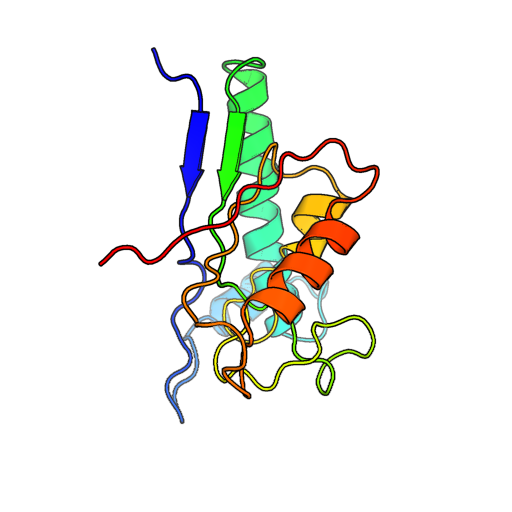1.00 98.19 106 LYS A CA 1
ATOM 882 C C . LYS A 1 106 ? -4.540 -7.170 9.615 1.00 98.19 106 LYS A C 1
ATOM 884 O O . LYS A 1 106 ? -5.125 -6.971 10.674 1.00 98.19 106 LYS A O 1
ATOM 889 N N . GLY A 1 107 ? -5.189 -7.337 8.460 1.00 97.69 107 GLY A N 1
ATOM 890 C CA . GLY A 1 107 ? -6.649 -7.274 8.345 1.00 97.69 107 GLY A CA 1
ATOM 891 C C . GLY A 1 107 ? -7.202 -5.858 8.513 1.00 97.69 107 GLY A C 1
ATOM 892 O O . GLY A 1 107 ? -8.260 -5.668 9.105 1.00 97.69 107 GLY A O 1
ATOM 893 N N . TYR A 1 108 ? -6.478 -4.847 8.027 1.00 98.62 108 TYR A N 1
ATOM 894 C CA . TYR A 1 108 ? -6.919 -3.449 8.111 1.00 98.62 108 TYR A CA 1
ATOM 895 C C . TYR A 1 108 ? -7.955 -3.076 7.046 1.00 98.62 108 TYR A C 1
ATOM 897 O O . TYR A 1 108 ? -8.525 -1.997 7.108 1.00 98.62 108 TYR A O 1
ATOM 905 N N . ILE A 1 109 ? -8.244 -3.977 6.114 1.00 98.81 109 ILE A N 1
ATOM 906 C CA . ILE A 1 109 ? -9.282 -3.853 5.087 1.00 98.81 109 ILE A CA 1
ATOM 907 C C . ILE A 1 109 ? -10.058 -5.174 5.014 1.00 98.81 109 ILE A C 1
ATOM 909 O O . ILE A 1 109 ? -9.563 -6.197 5.470 1.00 98.81 109 ILE A O 1
ATOM 913 N N . ASP A 1 110 ? -11.258 -5.168 4.441 1.00 98.75 110 ASP A N 1
ATOM 914 C CA . ASP A 1 110 ? -12.041 -6.372 4.122 1.00 98.75 110 ASP A CA 1
ATOM 915 C C . ASP A 1 110 ? -11.860 -6.809 2.659 1.00 98.75 110 ASP A C 1
ATOM 917 O O . ASP A 1 110 ? -12.071 -7.974 2.311 1.00 98.75 110 ASP A O 1
ATOM 921 N N . TYR A 1 111 ? -11.512 -5.873 1.772 1.00 98.88 111 TYR A N 1
ATOM 922 C CA . TYR A 1 111 ? -11.235 -6.165 0.369 1.00 98.88 111 TYR A CA 1
ATOM 923 C C . TYR A 1 111 ? -10.166 -5.250 -0.222 1.00 98.88 111 TYR A C 1
ATOM 925 O O . TYR A 1 111 ? -9.970 -4.121 0.227 1.00 98.88 111 TYR A O 1
ATOM 933 N N . ILE A 1 112 ? -9.502 -5.740 -1.266 1.00 98.88 112 ILE A N 1
ATOM 934 C CA . ILE A 1 112 ? -8.507 -4.992 -2.027 1.00 98.88 112 ILE A CA 1
ATOM 935 C C . ILE A 1 112 ? -8.770 -5.109 -3.527 1.00 98.88 112 ILE A C 1
ATOM 937 O O . ILE A 1 112 ? -9.180 -6.162 -4.023 1.00 98.88 112 ILE A O 1
ATOM 941 N N . THR A 1 113 ? -8.552 -4.001 -4.231 1.00 98.75 113 THR A N 1
ATOM 942 C CA . THR A 1 113 ? -8.886 -3.829 -5.650 1.00 98.75 113 THR A CA 1
ATOM 943 C C . THR A 1 113 ? -7.707 -3.297 -6.470 1.00 98.75 113 THR A C 1
ATOM 945 O O . THR A 1 113 ? -7.784 -2.175 -6.959 1.00 98.75 113 THR A O 1
ATOM 948 N N . PRO A 1 114 ? -6.580 -4.026 -6.595 1.00 98.62 114 PRO A N 1
ATOM 949 C CA . PRO A 1 114 ? -5.407 -3.517 -7.301 1.00 98.62 114 PRO A CA 1
ATOM 950 C C . PRO A 1 114 ? -5.724 -3.111 -8.744 1.00 98.62 114 PRO A C 1
ATOM 952 O O . PRO A 1 114 ? -6.319 -3.878 -9.508 1.00 98.62 114 PRO A O 1
ATOM 955 N N . GLN A 1 115 ? -5.290 -1.907 -9.106 1.00 98.25 115 GLN A N 1
ATOM 956 C CA . GLN A 1 115 ? -5.467 -1.307 -10.424 1.00 98.25 115 GLN A CA 1
ATOM 957 C C . GLN A 1 115 ? -4.489 -1.913 -11.449 1.00 98.25 115 GLN A C 1
ATOM 959 O O . GLN A 1 115 ? -3.410 -1.375 -11.703 1.00 98.25 115 GLN A O 1
ATOM 964 N N . ILE A 1 116 ? -4.827 -3.070 -12.026 1.00 97.88 116 ILE A N 1
ATOM 965 C CA . ILE A 1 116 ? -3.995 -3.736 -13.044 1.00 97.88 116 ILE A CA 1
ATOM 966 C C . ILE A 1 116 ? -4.453 -3.283 -14.432 1.00 97.88 116 ILE A C 1
ATOM 968 O O . ILE A 1 116 ? -5.168 -3.982 -15.146 1.00 97.88 116 ILE A O 1
ATOM 972 N N . TYR A 1 117 ? -4.051 -2.071 -14.804 1.00 97.38 117 TYR A N 1
ATOM 973 C CA . TYR A 1 117 ? -4.542 -1.367 -15.997 1.00 97.38 117 TYR A CA 1
ATOM 974 C C . TYR A 1 117 ? -3.653 -1.543 -17.234 1.00 97.38 117 TYR A C 1
ATOM 976 O O . TYR A 1 117 ? -3.736 -0.781 -18.195 1.00 97.38 117 TYR A O 1
ATOM 984 N N . TRP A 1 118 ? -2.789 -2.552 -17.218 1.00 97.31 118 TRP A N 1
ATOM 985 C CA . TRP A 1 118 ? -1.901 -2.888 -18.327 1.00 97.31 118 TRP A CA 1
ATOM 986 C C . TRP A 1 118 ? -2.358 -4.168 -19.013 1.00 97.31 118 TRP A C 1
ATOM 988 O O . TRP A 1 118 ? -3.040 -4.997 -18.418 1.00 97.31 118 TRP A O 1
ATOM 998 N N . ASN A 1 119 ? -1.962 -4.355 -20.269 1.00 96.12 119 ASN A N 1
ATOM 999 C CA . ASN A 1 119 ? -2.252 -5.578 -21.009 1.00 96.12 119 ASN A CA 1
ATOM 1000 C C . ASN A 1 119 ? -1.321 -6.741 -20.616 1.00 96.12 119 ASN A C 1
ATOM 1002 O O . ASN A 1 119 ? -0.216 -6.554 -20.096 1.00 96.12 119 ASN A O 1
ATOM 1006 N N . ILE A 1 120 ? -1.743 -7.965 -20.945 1.00 97.44 120 ILE A N 1
ATOM 1007 C CA . ILE A 1 120 ? -0.885 -9.159 -20.895 1.00 97.44 120 ILE A CA 1
ATOM 1008 C C . ILE A 1 120 ? 0.356 -8.919 -21.764 1.00 97.44 120 ILE A C 1
ATOM 1010 O O . ILE A 1 120 ? 0.246 -8.428 -22.891 1.00 97.44 120 ILE A O 1
ATOM 1014 N N . GLY A 1 121 ? 1.534 -9.251 -21.233 1.00 94.81 121 GLY A N 1
ATOM 1015 C CA . GLY A 1 121 ? 2.816 -9.083 -21.924 1.00 94.81 121 GLY A CA 1
ATOM 1016 C C . GLY A 1 121 ? 3.393 -7.661 -21.932 1.00 94.81 121 GLY A C 1
ATOM 1017 O O . GLY A 1 121 ? 4.448 -7.452 -22.529 1.00 94.81 121 GLY A O 1
ATOM 1018 N N . PHE A 1 122 ? 2.762 -6.676 -21.279 1.00 97.06 122 PHE A N 1
ATOM 1019 C CA . PHE A 1 122 ? 3.374 -5.357 -21.092 1.00 97.06 122 PHE A CA 1
ATOM 1020 C C . PHE A 1 122 ? 4.576 -5.455 -20.144 1.00 97.06 122 PHE A C 1
ATOM 1022 O O . PHE A 1 122 ? 4.406 -5.533 -18.931 1.00 97.06 122 PHE A O 1
ATOM 1029 N N . THR A 1 123 ? 5.794 -5.445 -20.692 1.00 94.75 123 THR A N 1
ATOM 1030 C CA . THR A 1 123 ? 7.032 -5.779 -19.964 1.00 94.75 123 THR A CA 1
ATOM 1031 C C . THR A 1 123 ? 7.180 -5.116 -18.586 1.00 94.75 123 THR A C 1
ATOM 1033 O O . THR A 1 123 ? 7.547 -5.822 -17.650 1.00 94.75 123 THR A O 1
ATOM 1036 N N . PRO A 1 124 ? 6.880 -3.813 -18.395 1.00 97.62 124 PRO A N 1
ATOM 1037 C CA . PRO A 1 124 ? 7.051 -3.184 -17.085 1.00 97.62 124 PRO A CA 1
ATOM 1038 C C . PRO A 1 124 ? 6.067 -3.651 -16.004 1.00 97.62 124 PRO A C 1
ATOM 1040 O O . PRO A 1 124 ? 6.402 -3.567 -14.825 1.00 97.62 124 PRO A O 1
ATOM 1043 N N . ALA A 1 125 ? 4.863 -4.092 -16.379 1.00 97.62 125 ALA A N 1
ATOM 1044 C CA . ALA A 1 125 ? 3.756 -4.350 -15.454 1.00 97.62 125 ALA A CA 1
ATOM 1045 C C . ALA A 1 125 ? 2.717 -5.310 -16.069 1.00 97.62 125 ALA A C 1
ATOM 1047 O O . ALA A 1 125 ? 1.543 -4.973 -16.199 1.00 97.62 125 ALA A O 1
ATOM 1048 N N . ALA A 1 126 ? 3.156 -6.489 -16.514 1.00 98.19 126 ALA A N 1
ATOM 1049 C CA . ALA A 1 126 ? 2.303 -7.417 -17.252 1.00 98.19 126 ALA A CA 1
ATOM 1050 C C . ALA A 1 126 ? 1.108 -7.891 -16.404 1.00 98.19 126 ALA A C 1
ATOM 1052 O O . ALA A 1 126 ? 1.270 -8.273 -15.243 1.00 98.19 126 ALA A O 1
ATOM 1053 N N . TYR A 1 127 ? -0.087 -7.871 -17.004 1.00 98.44 127 TYR A N 1
ATOM 1054 C CA . TYR A 1 127 ? -1.351 -8.169 -16.323 1.00 98.44 127 TYR A CA 1
ATOM 1055 C C . TYR A 1 127 ? -1.342 -9.510 -15.581 1.00 98.44 127 TYR A C 1
ATOM 1057 O O . TYR A 1 127 ? -1.656 -9.582 -14.397 1.00 98.44 127 TYR A O 1
ATOM 1065 N N . ASP A 1 128 ? -0.961 -10.569 -16.286 1.00 98.12 128 ASP A N 1
ATOM 1066 C CA . ASP A 1 128 ? -0.915 -11.948 -15.809 1.00 98.12 128 ASP A CA 1
ATOM 1067 C C . ASP A 1 128 ? 0.059 -12.116 -14.637 1.00 98.12 128 ASP A C 1
ATOM 1069 O O . ASP A 1 128 ? -0.292 -12.714 -13.622 1.00 98.12 128 ASP A O 1
ATOM 1073 N N . ILE A 1 129 ? 1.235 -11.488 -14.722 1.00 98.50 129 ILE A N 1
ATOM 1074 C CA . ILE A 1 129 ? 2.222 -11.477 -13.635 1.00 98.50 129 ILE A CA 1
ATOM 1075 C C . ILE A 1 129 ? 1.672 -10.798 -12.378 1.00 98.50 129 ILE A C 1
ATOM 1077 O O . ILE A 1 129 ? 1.876 -11.293 -11.266 1.00 98.50 129 ILE A O 1
ATOM 1081 N N . LEU A 1 130 ? 0.988 -9.664 -12.537 1.00 98.69 130 LEU A N 1
ATOM 1082 C CA . LEU A 1 130 ? 0.427 -8.926 -11.410 1.00 98.69 130 LEU A CA 1
ATOM 1083 C C . LEU A 1 130 ? -0.761 -9.656 -10.782 1.00 98.69 130 LEU A C 1
ATOM 1085 O O . LEU A 1 130 ? -0.825 -9.744 -9.556 1.00 98.69 130 LEU A O 1
ATOM 1089 N N . VAL A 1 131 ? -1.665 -10.226 -11.585 1.00 98.62 131 VAL A N 1
ATOM 1090 C CA . VAL A 1 131 ? -2.782 -11.037 -11.075 1.00 98.62 131 VAL A CA 1
ATOM 1091 C C . VAL A 1 131 ? -2.254 -12.211 -10.255 1.00 98.62 131 VAL A C 1
ATOM 1093 O O . VAL A 1 131 ? -2.673 -12.384 -9.110 1.00 98.62 131 VAL A O 1
ATOM 1096 N N . ASP A 1 132 ? -1.287 -12.965 -10.783 1.00 98.62 132 ASP A N 1
ATOM 1097 C CA . ASP A 1 132 ? -0.677 -14.091 -10.070 1.00 98.62 132 ASP A CA 1
ATOM 1098 C C . ASP A 1 132 ? -0.023 -13.666 -8.750 1.00 98.62 132 ASP A C 1
ATOM 1100 O O . ASP A 1 132 ? -0.055 -14.410 -7.765 1.00 98.62 132 ASP A O 1
ATOM 1104 N N . TRP A 1 133 ? 0.586 -12.479 -8.713 1.00 98.75 133 TRP A N 1
ATOM 1105 C CA . TRP A 1 133 ? 1.196 -11.944 -7.500 1.00 98.75 133 TRP A CA 1
ATOM 1106 C C . TRP A 1 133 ? 0.141 -11.566 -6.449 1.00 98.75 133 TRP A C 1
ATOM 1108 O O . TRP A 1 133 ? 0.225 -12.021 -5.309 1.00 98.75 133 TRP A O 1
ATOM 1118 N N . TRP A 1 134 ? -0.913 -10.837 -6.826 1.00 98.81 134 TRP A N 1
ATOM 1119 C CA . TRP A 1 134 ? -1.986 -10.447 -5.899 1.00 98.81 134 TRP A CA 1
ATOM 1120 C C . TRP A 1 134 ? -2.810 -11.630 -5.379 1.00 98.81 134 TRP A C 1
ATOM 1122 O O . TRP A 1 134 ? -3.222 -11.640 -4.212 1.00 98.81 134 TRP A O 1
ATOM 1132 N N . VAL A 1 135 ? -3.015 -12.659 -6.206 1.00 98.62 135 VAL A N 1
ATOM 1133 C CA . VAL A 1 135 ? -3.623 -13.923 -5.765 1.00 98.62 135 VAL A CA 1
ATOM 1134 C C . VAL A 1 135 ? -2.784 -14.558 -4.656 1.00 98.62 135 VAL A C 1
ATOM 1136 O O . VAL A 1 135 ? -3.338 -15.030 -3.665 1.00 98.62 135 VAL A O 1
ATOM 1139 N N . LYS A 1 136 ? -1.449 -14.537 -4.769 1.00 98.56 136 LYS A N 1
ATOM 1140 C CA . LYS A 1 136 ? -0.553 -15.066 -3.727 1.00 98.56 136 LYS A CA 1
ATOM 1141 C C . LYS A 1 136 ? -0.588 -14.227 -2.452 1.00 98.56 136 LYS A C 1
ATOM 1143 O O . LYS A 1 136 ? -0.634 -14.813 -1.375 1.00 98.56 136 LYS A O 1
ATOM 1148 N N . GLU A 1 137 ? -0.622 -12.899 -2.559 1.00 98.56 137 GLU A N 1
ATOM 1149 C CA . G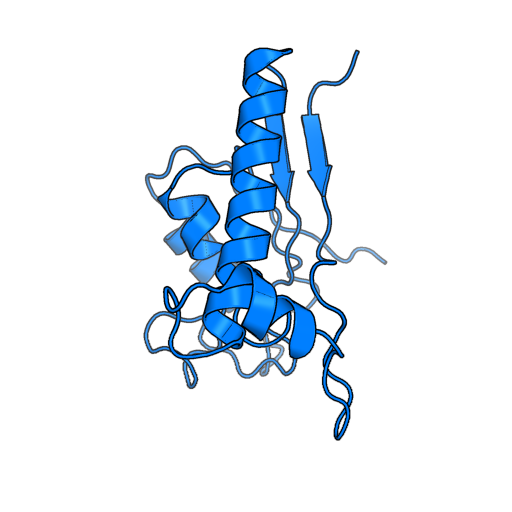LU A 1 137 ? -0.691 -12.008 -1.388 1.00 98.56 137 GLU A CA 1
ATOM 1150 C C . GLU A 1 137 ? -1.940 -12.239 -0.533 1.00 98.56 137 GLU A C 1
ATOM 1152 O O . GLU A 1 137 ? -1.884 -12.190 0.696 1.00 98.56 137 GLU A O 1
ATOM 1157 N N . THR A 1 138 ? -3.074 -12.506 -1.182 1.00 98.38 138 THR A N 1
ATOM 1158 C CA . THR A 1 138 ? -4.371 -12.688 -0.512 1.00 98.38 138 THR A CA 1
ATOM 1159 C C . THR A 1 138 ? -4.690 -14.148 -0.186 1.00 98.38 138 THR A C 1
ATOM 1161 O O . THR A 1 138 ? -5.673 -14.433 0.500 1.00 98.38 138 THR A O 1
ATOM 1164 N N . ASN A 1 139 ? -3.850 -15.092 -0.619 1.00 97.50 139 ASN A N 1
ATOM 1165 C CA . ASN A 1 139 ? -4.086 -16.515 -0.419 1.00 97.50 139 ASN A CA 1
ATOM 1166 C C . ASN A 1 139 ? -4.182 -16.873 1.076 1.00 97.50 139 ASN A C 1
ATOM 1168 O O . ASN A 1 139 ? -3.308 -16.529 1.872 1.00 97.50 139 ASN A O 1
ATOM 1172 N N . ASN A 1 140 ? -5.232 -17.609 1.455 1.00 95.81 140 ASN A N 1
ATOM 1173 C CA . ASN A 1 140 ? -5.549 -17.975 2.844 1.00 95.81 140 ASN A CA 1
ATOM 1174 C C . ASN A 1 140 ? -5.696 -16.782 3.811 1.00 95.81 140 ASN A C 1
ATOM 1176 O O . ASN A 1 140 ? -5.549 -16.946 5.025 1.00 95.81 140 ASN A O 1
ATOM 1180 N N . LYS A 1 141 ? -5.987 -15.582 3.300 1.00 96.69 141 LYS A N 1
ATOM 1181 C CA . LYS A 1 141 ? -6.303 -14.401 4.110 1.00 96.69 141 LYS A CA 1
ATOM 1182 C C . LYS A 1 141 ? -7.808 -14.131 4.067 1.00 96.69 141 LYS A C 1
ATOM 1184 O O . LYS A 1 141 ? -8.442 -14.394 3.047 1.00 96.69 141 LYS A O 1
ATOM 1189 N N . PRO A 1 142 ? -8.405 -13.584 5.139 1.00 95.00 142 PRO A N 1
ATOM 1190 C CA . PRO A 1 142 ? -9.823 -13.227 5.170 1.00 95.00 142 PRO A CA 1
ATOM 1191 C C . PRO A 1 142 ? -10.089 -11.902 4.426 1.00 95.00 142 PRO A C 1
ATOM 1193 O O . PRO A 1 142 ? -10.756 -11.020 4.952 1.00 95.00 142 PRO A O 1
ATOM 1196 N N . ILE A 1 143 ? -9.533 -11.749 3.222 1.00 97.44 143 ILE A N 1
ATOM 1197 C CA . ILE A 1 143 ? -9.610 -10.539 2.397 1.00 97.44 143 ILE A CA 1
ATOM 1198 C C . ILE A 1 143 ? -10.167 -10.927 1.033 1.00 97.44 143 ILE A C 1
ATOM 1200 O O . ILE A 1 143 ? -9.704 -11.889 0.422 1.00 97.44 143 ILE A O 1
ATOM 1204 N N . HIS A 1 144 ? -11.133 -10.166 0.526 1.00 98.44 144 HIS A N 1
ATOM 1205 C CA . HIS A 1 144 ? -11.579 -10.339 -0.853 1.00 98.44 144 HIS A CA 1
ATOM 1206 C C . HIS A 1 144 ? -10.619 -9.643 -1.826 1.00 98.44 144 HIS A C 1
ATOM 1208 O O . HIS A 1 144 ? -10.358 -8.449 -1.690 1.00 98.44 144 HIS A O 1
ATOM 1214 N N . LEU A 1 145 ? -10.138 -10.371 -2.833 1.00 98.75 145 LEU A N 1
ATOM 1215 C CA . LEU A 1 145 ? -9.403 -9.802 -3.961 1.00 98.75 145 LEU A CA 1
ATOM 1216 C C . LEU A 1 145 ? -10.352 -9.581 -5.143 1.00 98.75 145 LEU A C 1
ATOM 1218 O O . LEU A 1 145 ? -10.989 -10.527 -5.608 1.00 98.75 145 LEU A O 1
ATOM 1222 N N . TYR A 1 146 ? -10.388 -8.360 -5.671 1.00 98.56 146 TYR A N 1
ATOM 1223 C CA . TYR A 1 146 ? -11.021 -8.049 -6.953 1.00 98.56 146 TYR A CA 1
ATOM 1224 C C . TYR A 1 146 ? -9.997 -7.357 -7.855 1.00 98.56 146 TYR A C 1
ATOM 1226 O O . TYR A 1 146 ? -9.249 -6.517 -7.385 1.00 98.56 146 TYR A O 1
ATOM 1234 N N . ILE A 1 147 ? -9.927 -7.678 -9.144 1.00 98.44 147 ILE A N 1
ATOM 1235 C CA . ILE A 1 147 ? -8.963 -7.010 -10.034 1.00 98.44 147 ILE A CA 1
ATOM 1236 C C . ILE A 1 147 ? -9.609 -5.768 -10.647 1.00 98.44 147 ILE A C 1
ATOM 1238 O O . ILE A 1 147 ? -10.654 -5.886 -11.290 1.00 98.44 147 ILE A O 1
ATOM 1242 N N . GLY A 1 148 ? -8.991 -4.598 -10.465 1.00 97.88 148 GLY A N 1
ATOM 1243 C CA . GLY A 1 148 ? -9.399 -3.367 -11.140 1.00 97.88 148 GLY A CA 1
ATOM 1244 C C . GLY A 1 148 ? -9.127 -3.468 -12.641 1.00 97.88 148 GLY A C 1
ATOM 1245 O O . GLY A 1 148 ? -8.020 -3.818 -13.045 1.00 97.88 148 GLY A O 1
ATOM 1246 N N . GLN A 1 149 ? -10.131 -3.156 -13.465 1.00 96.81 149 GLN A N 1
ATOM 1247 C CA . GLN A 1 149 ? -10.070 -3.276 -14.925 1.00 96.81 149 GLN A CA 1
ATOM 1248 C C . GLN A 1 149 ? -10.178 -1.899 -15.586 1.00 96.81 149 GLN A C 1
ATOM 1250 O O . GLN A 1 149 ? -11.135 -1.164 -15.340 1.00 96.81 149 GLN A O 1
ATOM 1255 N N . ALA A 1 150 ? -9.243 -1.582 -16.480 1.00 93.75 150 ALA A N 1
ATOM 1256 C CA . ALA A 1 150 ? -9.275 -0.370 -17.294 1.00 93.75 150 ALA A CA 1
ATOM 1257 C C . ALA A 1 150 ? -10.082 -0.596 -18.583 1.00 93.75 150 ALA A C 1
ATOM 1259 O O . ALA A 1 150 ? -9.521 -0.903 -19.629 1.00 93.75 150 ALA A O 1
ATOM 1260 N N . ALA A 1 151 ? -11.411 -0.477 -18.506 1.00 91.12 151 ALA A N 1
ATOM 1261 C CA . ALA A 1 151 ? -12.294 -0.568 -19.679 1.00 91.12 151 ALA A CA 1
ATOM 1262 C C . ALA A 1 151 ? -12.455 0.765 -20.450 1.00 91.12 151 ALA A C 1
ATOM 1264 O O . ALA A 1 151 ? -13.293 0.840 -21.351 1.00 91.12 151 ALA A O 1
ATOM 1265 N N . TYR A 1 152 ? -11.720 1.807 -20.044 1.00 90.31 152 TYR A N 1
ATOM 1266 C CA . TYR A 1 152 ? -11.749 3.153 -20.623 1.00 90.31 152 TYR A CA 1
ATOM 1267 C C . TYR A 1 152 ? -10.865 3.295 -21.868 1.00 90.31 152 TYR A C 1
ATOM 1269 O O . TYR A 1 152 ? -9.984 2.435 -22.088 1.00 90.31 152 TYR A O 1
#

Secondary structure (DSSP, 8-state):
--SEEEE-S-SSPPPPTT---S-HHHHHHH-TTS-SSHHHHHHHHHHHHHHHHHHHHHHH-TTSEEEE--BS-S-BTTT-TTSBS---S--HHHHS---HHHHHHHT--SEE--B--S-TT-TTS-HHHHHHHHHHHHTTSS-EE--B----

Sequence (152 aa):
DIDALHMDDYFYPYKVAGEQFPDQKTYETYNNGRFTNIEDWRRDNVNELVRDLNTAIKQEKSYVKFGISPFGVWRNIADDPTGSNTTAGQRNYDDLYADTREWIQKGYIDYITPQIYWNIGFTPAAYDILVDWWVKETNNKPIHLYIGQAAY

Organism: NCBI:txid1890302

InterPro domains:
  IPR003790 Glycosyl hydrolase-like 10 [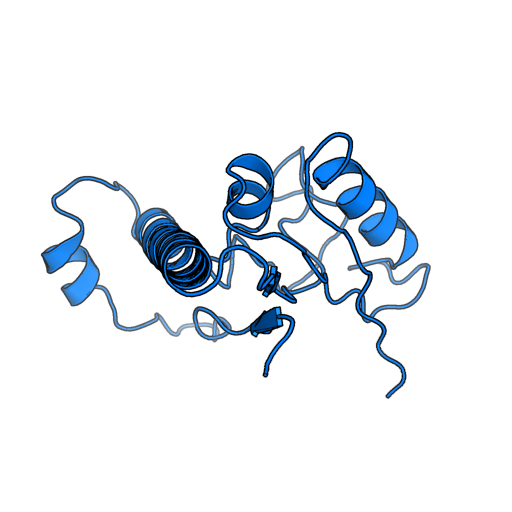PF02638] (1-152)
  IPR017853 Glycoside hydrolase superfamily [SSF51445] (37-144)
  IPR052177 Divisome-localized Glycosyl Hydrolase [PTHR43405] (1-152)